Protein AF-A0A364Y5N5-F1 (afdb_monomer)

Radius of gyration: 13.75 Å; Cα contacts (8 Å, |Δi|>4): 29; chains: 1; bounding box: 38×22×31 Å

Nearest PDB structures (foldseek):
  7tzb-assembly1_B  TM=9.393E-01  e=1.580E+00  Homo sapiens
  2js5-assembly1_B  TM=6.817E-01  e=3.255E+00  Methylococcus capsulatus

pLDDT: mean 89.5, std 14.62, range [47.19, 98.44]

Sequence (59 aa):
MKPDSQALKASLQKRELELQRLIRQMKFDQLHQSTVYKNLELELDSVKTQLNQHVEDKR

Secondary structure (DSSP, 8-state):
----HHHHHHHHHHHHHHHHHHHHHHHHTT-TTSHHHHHHHHHHHHHHHHHHHHHHTT-

Mean predicted aligned error: 5.16 Å

Foldseek 3Di:
DPPDLVVVLVVLVVLLVVLVVVLVVCVVVVVCVPPVNVVSVVVNVVSVVVNVVSVVVVD

Structure (mmCIF, N/CA/C/O backbone):
data_AF-A0A364Y5N5-F1
#
_entry.id   AF-A0A364Y5N5-F1
#
loop_
_atom_site.group_PDB
_atom_site.id
_atom_site.type_symbol
_atom_site.label_atom_id
_atom_site.label_alt_id
_atom_site.label_comp_id
_atom_site.label_asym_id
_atom_site.label_entity_id
_atom_site.label_seq_id
_atom_site.pdbx_PDB_ins_code
_atom_site.Cartn_x
_atom_site.Cartn_y
_atom_site.Cartn_z
_atom_site.occupancy
_atom_site.B_iso_or_equiv
_atom_site.auth_seq_id
_atom_site.auth_comp_id
_atom_site.auth_asym_id
_atom_site.auth_atom_id
_atom_site.pdbx_PDB_model_num
ATOM 1 N N . MET A 1 1 ? 23.040 -9.356 -14.215 1.00 47.19 1 MET A N 1
ATOM 2 C CA . MET A 1 1 ? 21.979 -8.749 -15.047 1.00 47.19 1 MET A CA 1
ATOM 3 C C . MET A 1 1 ? 21.452 -7.534 -14.302 1.00 47.19 1 MET A C 1
ATOM 5 O O . MET A 1 1 ? 21.126 -7.683 -13.132 1.00 47.19 1 MET A O 1
ATOM 9 N N . LYS A 1 2 ? 21.450 -6.339 -14.907 1.00 55.53 2 LYS A N 1
ATOM 10 C CA . LYS A 1 2 ? 20.783 -5.174 -14.301 1.00 55.53 2 LYS A CA 1
ATOM 11 C C . LYS A 1 2 ? 19.270 -5.442 -14.346 1.00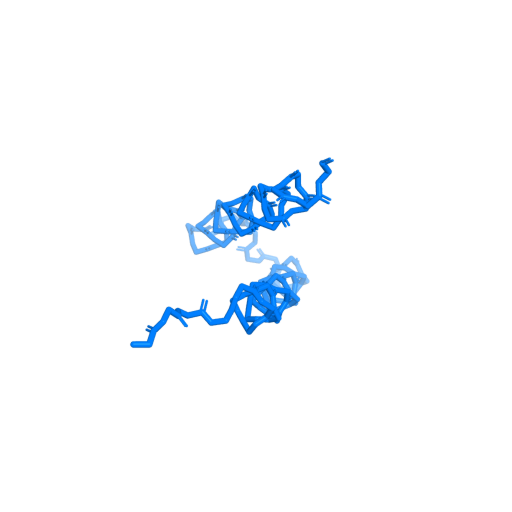 55.53 2 LYS A C 1
ATOM 13 O O . LYS A 1 2 ? 18.826 -5.945 -15.376 1.00 55.53 2 LYS A O 1
ATOM 18 N N . PRO A 1 3 ? 18.498 -5.189 -13.277 1.00 56.69 3 PRO A N 1
ATOM 19 C CA . PRO A 1 3 ? 17.048 -5.299 -13.360 1.00 56.69 3 PRO A CA 1
ATOM 20 C C . PRO A 1 3 ? 16.564 -4.360 -14.465 1.00 56.69 3 PRO A C 1
ATOM 22 O O . PRO A 1 3 ? 16.941 -3.187 -14.488 1.00 56.69 3 PRO A O 1
ATOM 25 N N . ASP A 1 4 ? 15.782 -4.887 -15.406 1.00 76.75 4 ASP A N 1
ATOM 26 C C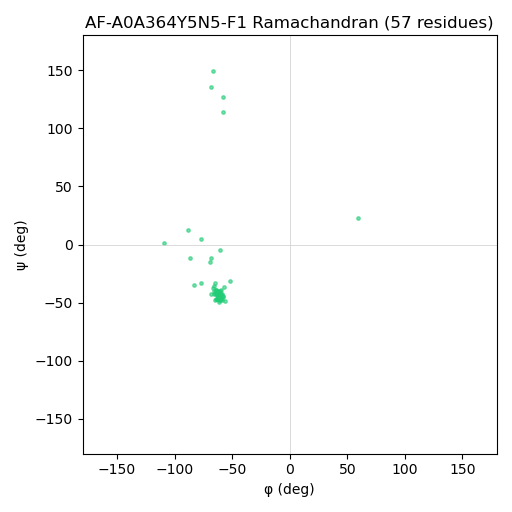A . ASP A 1 4 ? 15.197 -4.078 -16.467 1.00 76.75 4 ASP A CA 1
ATOM 27 C C . ASP A 1 4 ? 14.360 -2.975 -15.819 1.00 76.75 4 ASP A C 1
ATOM 29 O O . ASP A 1 4 ? 13.346 -3.240 -15.173 1.00 76.75 4 ASP A O 1
ATOM 33 N N . SER A 1 5 ? 14.781 -1.721 -15.987 1.00 78.31 5 SER A N 1
ATOM 34 C CA . SER A 1 5 ? 14.077 -0.540 -15.466 1.00 78.31 5 SER A CA 1
ATOM 35 C C . SER A 1 5 ? 12.595 -0.534 -15.880 1.00 78.31 5 SER A C 1
ATOM 37 O O . SER A 1 5 ? 11.723 -0.113 -15.121 1.00 78.31 5 SER A O 1
ATOM 39 N N . GLN A 1 6 ? 12.281 -1.091 -17.056 1.00 83.06 6 GLN A N 1
ATOM 40 C CA . GLN A 1 6 ? 10.905 -1.310 -17.509 1.00 83.06 6 GLN A CA 1
ATOM 41 C C . GLN A 1 6 ? 10.156 -2.374 -16.695 1.00 83.06 6 GLN A C 1
ATOM 43 O O . GLN A 1 6 ? 8.995 -2.153 -16.352 1.00 83.06 6 GLN A O 1
ATOM 48 N N . ALA A 1 7 ? 10.798 -3.495 -16.357 1.00 87.19 7 ALA A N 1
ATOM 49 C CA . ALA A 1 7 ? 10.198 -4.545 -15.535 1.00 87.19 7 ALA A CA 1
ATOM 50 C C . ALA A 1 7 ? 9.932 -4.050 -14.105 1.00 87.19 7 ALA A C 1
ATOM 52 O O . ALA A 1 7 ? 8.862 -4.306 -13.549 1.00 87.19 7 ALA A O 1
ATOM 53 N N . LEU A 1 8 ? 10.858 -3.267 -13.540 1.00 88.44 8 LEU A N 1
ATOM 54 C CA . LEU A 1 8 ? 10.673 -2.628 -12.236 1.00 88.44 8 LEU A CA 1
ATOM 55 C C . LEU A 1 8 ? 9.502 -1.634 -12.259 1.00 88.44 8 LEU A C 1
ATOM 57 O O . LEU A 1 8 ? 8.619 -1.709 -11.405 1.00 88.44 8 LEU A O 1
ATOM 61 N N . LYS A 1 9 ? 9.424 -0.770 -13.280 1.00 89.75 9 LYS A N 1
ATOM 62 C CA . LYS A 1 9 ? 8.295 0.158 -13.455 1.00 89.75 9 LYS A CA 1
ATOM 63 C C . LYS A 1 9 ? 6.954 -0.576 -13.561 1.00 89.75 9 LYS A C 1
ATOM 65 O O . LYS A 1 9 ? 5.998 -0.180 -12.899 1.00 89.75 9 LYS A O 1
ATOM 70 N N . ALA A 1 10 ? 6.880 -1.646 -14.353 1.00 92.19 10 ALA A N 1
ATOM 71 C CA . ALA A 1 10 ? 5.661 -2.444 -14.490 1.00 92.19 10 ALA A CA 1
ATOM 72 C C . ALA A 1 10 ? 5.246 -3.091 -13.156 1.00 92.19 10 ALA A C 1
ATOM 74 O O . ALA A 1 10 ? 4.065 -3.093 -12.805 1.00 92.19 10 ALA A O 1
ATOM 75 N N . SER A 1 11 ? 6.216 -3.584 -12.378 1.00 94.38 11 SER A N 1
ATOM 76 C CA . SER A 1 11 ? 5.969 -4.128 -11.039 1.00 94.38 11 SER A CA 1
ATOM 77 C C . SER A 1 11 ? 5.421 -3.066 -10.081 1.00 94.38 11 SER A C 1
ATOM 79 O O . SER A 1 11 ? 4.461 -3.329 -9.357 1.00 94.38 11 SER A O 1
ATOM 81 N N . LEU A 1 12 ? 5.987 -1.857 -10.100 1.00 95.00 12 LEU A N 1
ATOM 82 C CA . LEU A 1 12 ? 5.526 -0.745 -9.267 1.00 95.00 12 LEU A CA 1
ATOM 83 C C . LEU A 1 12 ? 4.107 -0.291 -9.645 1.00 95.00 12 LEU A C 1
ATOM 85 O O . LEU A 1 12 ? 3.283 -0.089 -8.760 1.00 95.00 12 LEU A O 1
ATOM 89 N N . GLN A 1 13 ? 3.780 -0.213 -10.939 1.00 95.88 13 GLN A N 1
ATOM 90 C CA . GLN A 1 13 ? 2.421 0.108 -11.404 1.00 95.88 13 GLN A CA 1
ATOM 91 C C . GLN A 1 13 ? 1.400 -0.947 -10.969 1.00 95.88 13 GLN A C 1
ATOM 93 O O . GLN A 1 13 ? 0.308 -0.615 -10.508 1.00 95.88 13 GLN A O 1
ATOM 98 N N . LYS A 1 14 ? 1.758 -2.232 -11.078 1.00 96.88 14 LYS A N 1
ATOM 99 C CA . LYS A 1 14 ? 0.908 -3.322 -10.589 1.00 96.88 14 LYS A CA 1
ATOM 100 C C . LYS A 1 14 ? 0.659 -3.177 -9.087 1.00 96.88 14 LYS A C 1
ATOM 102 O O . LYS A 1 14 ? -0.490 -3.256 -8.652 1.00 96.88 14 LYS A O 1
ATOM 107 N N . ARG A 1 15 ? 1.715 -2.915 -8.311 1.00 97.56 15 ARG A N 1
ATOM 108 C CA . ARG A 1 15 ? 1.611 -2.726 -6.861 1.00 97.56 15 ARG A CA 1
ATOM 109 C C . ARG A 1 15 ? 0.748 -1.517 -6.498 1.00 97.56 15 ARG A C 1
ATOM 111 O O . ARG A 1 15 ? -0.080 -1.620 -5.598 1.00 97.56 15 ARG A O 1
ATOM 118 N N . GLU A 1 16 ? 0.884 -0.406 -7.219 1.00 98.00 16 GLU A N 1
ATOM 119 C CA . GLU A 1 16 ? 0.051 0.785 -7.030 1.00 98.00 16 GLU A CA 1
ATOM 120 C C . GLU A 1 16 ? -1.443 0.451 -7.176 1.00 98.00 16 GLU A C 1
ATOM 122 O O . GLU A 1 16 ? -2.249 0.790 -6.307 1.00 98.00 16 GLU A O 1
ATOM 127 N N . LEU A 1 17 ? -1.819 -0.261 -8.243 1.00 98.25 17 LEU A N 1
ATOM 128 C CA . LEU A 1 17 ? -3.210 -0.646 -8.502 1.00 98.25 17 LEU A CA 1
ATOM 129 C C . LEU A 1 17 ? -3.767 -1.591 -7.429 1.00 98.25 17 LEU A C 1
ATOM 131 O O . LEU A 1 17 ? -4.928 -1.453 -7.029 1.00 98.25 17 LEU A O 1
ATOM 135 N N . GLU A 1 18 ? -2.953 -2.532 -6.947 1.00 98.25 18 GLU A N 1
ATOM 136 C CA . GLU A 1 18 ? -3.315 -3.430 -5.844 1.00 98.25 18 GLU A CA 1
ATOM 137 C C . GLU A 1 18 ? -3.588 -2.648 -4.555 1.00 98.25 18 GLU A C 1
ATOM 139 O O . GLU A 1 18 ? -4.650 -2.821 -3.949 1.00 98.25 18 GLU A O 1
ATOM 144 N N . LEU A 1 19 ? -2.682 -1.743 -4.172 1.00 98.38 19 LEU A N 1
ATOM 145 C CA . LEU A 1 19 ? -2.828 -0.904 -2.980 1.00 98.38 19 LEU A CA 1
ATOM 146 C C . LEU A 1 19 ? -4.071 -0.016 -3.069 1.00 98.38 19 LEU A C 1
ATOM 148 O O . LEU A 1 19 ? -4.874 0.023 -2.137 1.00 98.38 19 LEU A O 1
ATOM 152 N N . GLN A 1 20 ? -4.298 0.629 -4.217 1.00 98.44 20 GLN A N 1
ATOM 153 C CA . GLN A 1 20 ? -5.505 1.424 -4.445 1.00 98.44 20 GLN A CA 1
ATOM 154 C C . GLN A 1 20 ? -6.785 0.584 -4.331 1.00 98.44 20 GLN A C 1
ATOM 156 O O . GLN A 1 20 ? -7.788 1.058 -3.791 1.00 98.44 20 GLN A O 1
ATOM 161 N N . ARG A 1 21 ? -6.779 -0.658 -4.835 1.00 98.44 21 ARG A N 1
ATOM 162 C CA . ARG A 1 21 ? -7.923 -1.572 -4.714 1.00 98.44 21 ARG A CA 1
ATOM 163 C C . ARG A 1 21 ? -8.187 -1.939 -3.254 1.00 98.44 21 ARG A C 1
ATOM 165 O O . ARG A 1 21 ? -9.339 -1.841 -2.836 1.00 98.44 21 ARG A O 1
ATOM 172 N N . LEU A 1 22 ? -7.159 -2.316 -2.489 1.00 98.12 22 LEU A N 1
ATOM 173 C CA . LEU A 1 22 ? -7.306 -2.635 -1.063 1.00 98.12 22 LEU A CA 1
ATOM 174 C C . LEU A 1 22 ? -7.818 -1.433 -0.266 1.00 98.12 22 LEU A C 1
ATOM 176 O O . LEU A 1 22 ? -8.779 -1.566 0.482 1.00 98.12 22 LEU A O 1
ATOM 180 N N . ILE A 1 23 ? -7.230 -0.253 -0.468 1.00 98.31 23 ILE A N 1
ATOM 181 C CA . ILE A 1 23 ? -7.642 0.985 0.206 1.00 98.31 23 ILE A CA 1
ATOM 182 C C . ILE A 1 23 ? -9.116 1.297 -0.075 1.00 98.31 23 ILE A C 1
ATOM 184 O O . ILE A 1 23 ? -9.861 1.615 0.851 1.00 98.31 23 IL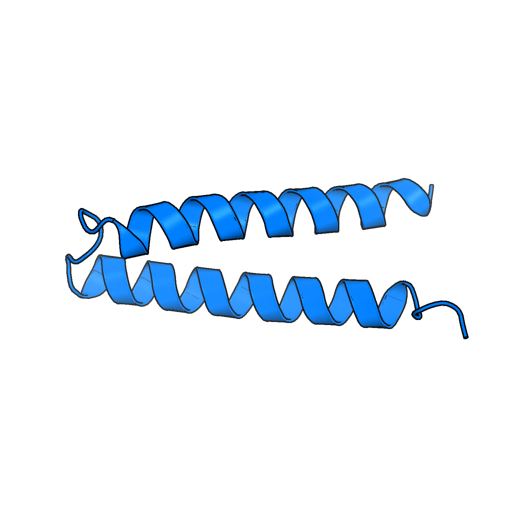E A O 1
ATOM 188 N N . ARG A 1 24 ? -9.569 1.173 -1.333 1.00 98.38 24 ARG A N 1
ATOM 189 C CA . ARG A 1 24 ? -10.987 1.368 -1.685 1.00 98.38 24 ARG A 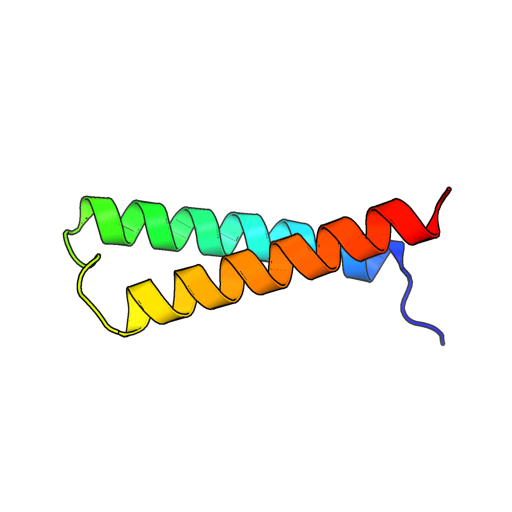CA 1
ATOM 190 C C . ARG A 1 24 ? -11.895 0.359 -0.987 1.00 98.38 24 ARG A C 1
ATOM 192 O O . ARG A 1 24 ? -12.927 0.765 -0.459 1.00 98.38 24 ARG A O 1
ATOM 199 N N . GLN A 1 25 ? -11.499 -0.913 -0.952 1.00 98.25 25 GLN A N 1
ATOM 200 C CA . GLN A 1 25 ? -12.254 -1.961 -0.265 1.00 98.25 25 GLN A CA 1
ATOM 201 C C . GLN A 1 25 ? -12.359 -1.668 1.238 1.00 98.25 25 GLN A C 1
ATOM 203 O O . GLN A 1 25 ? -13.452 -1.625 1.784 1.00 98.25 25 GLN A O 1
ATOM 208 N N . MET A 1 26 ? -11.246 -1.333 1.890 1.00 98.19 26 MET A N 1
ATOM 209 C CA . MET A 1 26 ? -11.235 -1.002 3.315 1.00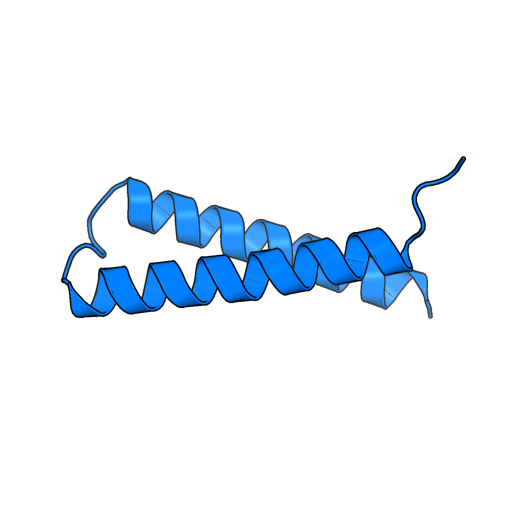 98.19 26 MET A CA 1
ATOM 210 C C . MET A 1 26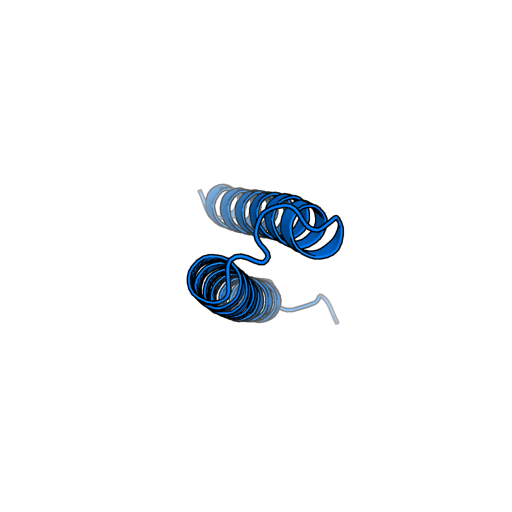 ? -12.031 0.265 3.646 1.00 98.19 26 MET A C 1
ATOM 212 O O . MET A 1 26 ? -12.623 0.341 4.720 1.00 98.19 26 MET A O 1
ATOM 216 N N . LYS A 1 27 ? -12.076 1.262 2.751 1.00 97.75 27 LYS A N 1
ATOM 217 C CA . LYS A 1 27 ? -12.973 2.419 2.916 1.00 97.75 27 LYS A CA 1
ATOM 218 C C . LYS A 1 27 ? -14.435 1.996 2.879 1.00 97.75 27 LYS A C 1
ATOM 220 O O . LYS A 1 27 ? -15.196 2.433 3.738 1.00 97.75 27 LYS A O 1
ATOM 225 N N . PHE A 1 28 ? -14.802 1.163 1.905 1.00 98.00 28 PHE A N 1
ATOM 226 C CA . PHE A 1 28 ? -16.155 0.628 1.772 1.00 98.00 28 PHE A CA 1
ATOM 227 C C . PHE A 1 28 ? -16.562 -0.176 3.015 1.00 98.00 28 PHE A C 1
ATOM 229 O O . PHE A 1 28 ? -17.637 0.045 3.561 1.00 98.00 28 PHE A O 1
ATOM 236 N N . ASP A 1 29 ? -15.646 -0.994 3.535 1.00 98.00 29 ASP A N 1
ATOM 237 C CA . ASP A 1 29 ? -15.837 -1.800 4.747 1.00 98.00 29 ASP A CA 1
ATOM 238 C C . ASP A 1 29 ? -15.711 -0.985 6.054 1.00 98.00 29 ASP A C 1
ATOM 240 O O . ASP A 1 29 ? -15.737 -1.548 7.145 1.00 98.00 29 ASP A O 1
ATOM 244 N N . GLN A 1 30 ? -15.545 0.341 5.969 1.00 97.62 30 GLN A N 1
ATOM 245 C CA . GLN A 1 30 ? -15.360 1.256 7.108 1.00 97.62 30 GLN A CA 1
ATOM 246 C C . GLN A 1 30 ? -14.133 0.953 7.996 1.00 97.62 30 GLN A C 1
ATOM 248 O O . GLN A 1 30 ? -14.029 1.430 9.123 1.00 97.62 30 GLN A O 1
ATOM 253 N N . LEU A 1 31 ? -13.130 0.253 7.463 1.00 97.50 31 LEU A N 1
ATOM 254 C CA . LEU A 1 31 ? -11.879 -0.112 8.144 1.00 97.50 31 LEU A CA 1
ATOM 255 C C . LEU A 1 31 ? -10.766 0.946 8.012 1.00 97.50 31 LEU A C 1
ATOM 257 O O . LEU A 1 31 ? -9.606 0.680 8.340 1.00 97.50 31 LEU A O 1
ATOM 261 N N . 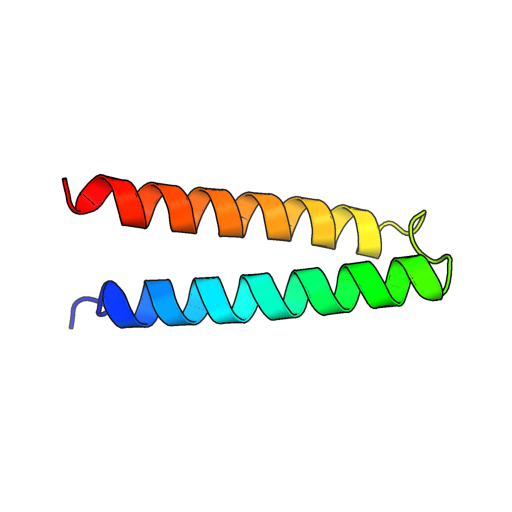HIS A 1 32 ? -11.089 2.155 7.548 1.00 95.06 32 HIS A N 1
ATOM 262 C CA . HIS A 1 32 ? -10.120 3.225 7.272 1.00 95.06 32 HIS A CA 1
ATOM 263 C C . HIS A 1 32 ? -9.439 3.811 8.525 1.00 95.06 32 HIS A C 1
ATOM 265 O O . HIS A 1 32 ? -8.454 4.535 8.427 1.00 95.06 32 HIS A O 1
ATOM 271 N N . GLN A 1 33 ? -9.931 3.489 9.722 1.00 95.88 33 GLN A N 1
ATOM 272 C CA . GLN A 1 33 ? -9.288 3.883 10.981 1.00 95.88 33 GLN A CA 1
ATOM 273 C C . GLN A 1 33 ? -8.217 2.886 11.445 1.00 95.88 33 GLN A C 1
ATOM 275 O O . GLN A 1 33 ? -7.448 3.189 12.360 1.00 95.88 33 GLN A O 1
ATOM 280 N N . SER A 1 34 ? -8.152 1.703 10.823 1.00 97.50 34 SER A N 1
ATOM 281 C CA . SER A 1 34 ? -7.204 0.661 11.207 1.00 97.50 34 SER A CA 1
ATOM 282 C C . SER A 1 34 ? -5.756 1.071 10.923 1.00 97.50 34 SER A C 1
ATOM 284 O O . SER A 1 34 ? -5.454 1.777 9.960 1.00 97.50 34 SER A O 1
ATOM 286 N N . THR A 1 35 ? -4.827 0.570 11.736 1.00 97.94 35 THR A N 1
ATOM 287 C CA . THR A 1 35 ? -3.384 0.723 11.492 1.00 97.94 35 THR A CA 1
ATOM 288 C C . THR A 1 35 ? -2.980 0.158 10.131 1.00 97.94 35 THR A C 1
ATOM 290 O O . THR A 1 35 ? -2.152 0.741 9.442 1.00 97.94 35 THR A O 1
ATOM 293 N N . VAL A 1 36 ? -3.608 -0.945 9.711 1.00 97.56 36 VAL A N 1
ATOM 294 C CA . VAL A 1 36 ? -3.364 -1.571 8.404 1.00 97.56 36 VAL A CA 1
ATOM 295 C C . VAL A 1 36 ? -3.685 -0.603 7.271 1.00 97.56 36 VAL A C 1
ATOM 297 O O . VAL A 1 36 ? -2.873 -0.440 6.368 1.00 97.56 36 VAL A O 1
ATOM 300 N N . TYR A 1 37 ? -4.823 0.087 7.343 1.00 98.12 37 TYR A N 1
ATOM 301 C CA . TYR A 1 37 ? -5.205 1.077 6.341 1.00 98.12 37 TYR A CA 1
ATOM 302 C C . TYR A 1 37 ? -4.168 2.205 6.223 1.00 98.12 37 TYR A C 1
ATOM 304 O O . TYR A 1 37 ? -3.712 2.502 5.122 1.00 98.12 37 TYR A O 1
ATOM 312 N N . LYS A 1 38 ? -3.728 2.768 7.356 1.00 98.12 38 LYS A N 1
ATOM 313 C CA . LYS A 1 38 ? -2.697 3.822 7.376 1.00 98.12 38 LYS A CA 1
ATOM 314 C C . LYS A 1 38 ? -1.372 3.337 6.783 1.00 98.12 38 LYS A C 1
ATOM 316 O O . LYS A 1 38 ? -0.732 4.061 6.030 1.00 98.12 38 LYS A O 1
ATOM 321 N N . ASN A 1 39 ? -0.977 2.097 7.077 1.00 98.31 39 ASN A N 1
ATOM 322 C CA . ASN A 1 39 ? 0.230 1.502 6.503 1.00 98.31 39 ASN A CA 1
ATOM 323 C C . ASN A 1 39 ? 0.120 1.341 4.980 1.00 98.31 39 ASN A C 1
ATOM 325 O O . ASN A 1 39 ? 1.089 1.604 4.274 1.00 98.31 39 ASN A O 1
ATOM 329 N N . LEU A 1 40 ? -1.054 0.953 4.470 1.00 98.12 40 LEU A N 1
ATOM 330 C CA . LEU A 1 40 ? -1.297 0.851 3.029 1.00 98.12 40 LEU A CA 1
ATOM 331 C C . LEU A 1 40 ? -1.246 2.221 2.339 1.00 98.12 40 LEU A C 1
ATOM 333 O O . LEU A 1 40 ? -0.760 2.304 1.214 1.00 98.12 40 LEU A O 1
ATOM 337 N N . GLU A 1 41 ? -1.714 3.289 2.993 1.00 98.25 41 GLU A N 1
ATOM 338 C CA . GLU A 1 41 ? -1.579 4.658 2.470 1.00 98.25 41 GLU A CA 1
ATOM 339 C C . GLU A 1 41 ? -0.110 5.084 2.371 1.00 98.25 41 GLU A C 1
ATOM 341 O O . GLU A 1 41 ? 0.320 5.552 1.318 1.00 98.25 41 GLU A O 1
ATOM 346 N N . LEU A 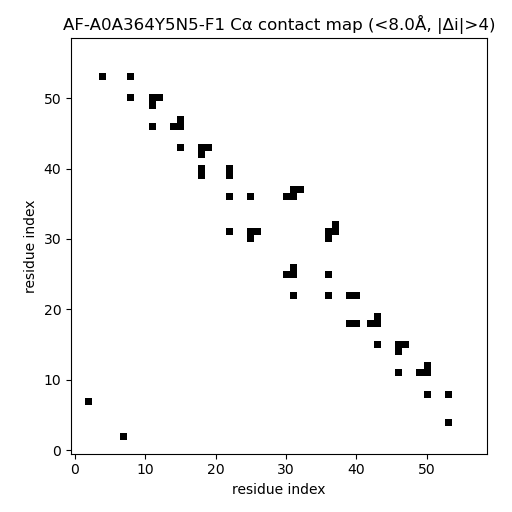1 42 ? 0.680 4.843 3.422 1.00 98.25 42 LEU A N 1
ATOM 347 C CA . LEU A 1 42 ? 2.118 5.129 3.413 1.00 98.25 42 LEU A CA 1
ATOM 348 C C . LEU A 1 42 ? 2.858 4.327 2.333 1.00 98.25 42 LEU A C 1
ATOM 350 O O . LEU A 1 42 ? 3.732 4.857 1.644 1.00 98.25 42 LEU A O 1
ATOM 354 N N . GLU A 1 43 ? 2.503 3.052 2.157 1.00 97.69 43 GLU A N 1
ATOM 355 C CA . GLU A 1 43 ? 3.080 2.218 1.104 1.00 97.69 43 GLU A CA 1
ATOM 356 C C . GLU A 1 43 ? 2.714 2.748 -0.290 1.00 97.69 43 GLU A C 1
ATOM 358 O O . GLU A 1 43 ? 3.578 2.833 -1.165 1.00 97.69 43 GLU A O 1
ATOM 363 N N . LEU A 1 44 ? 1.458 3.160 -0.494 1.00 98.19 44 LEU A N 1
ATOM 364 C CA . LEU A 1 44 ? 1.000 3.723 -1.763 1.00 98.19 44 LEU A CA 1
ATOM 365 C C . LEU A 1 44 ? 1.779 4.994 -2.125 1.00 98.19 44 LEU A C 1
ATOM 367 O O . LEU A 1 44 ? 2.190 5.148 -3.277 1.00 98.19 44 LEU A O 1
ATOM 371 N N . ASP A 1 45 ? 2.017 5.877 -1.158 1.00 97.88 45 ASP A N 1
ATOM 372 C CA . ASP A 1 45 ? 2.799 7.098 -1.373 1.00 97.88 45 ASP A CA 1
ATOM 373 C C . ASP A 1 45 ? 4.273 6.796 -1.682 1.00 97.88 45 ASP A C 1
ATOM 375 O O . ASP A 1 45 ? 4.869 7.426 -2.565 1.00 97.88 45 ASP A O 1
ATOM 379 N N . SER A 1 46 ? 4.854 5.777 -1.040 1.00 97.50 46 SER A N 1
ATOM 380 C CA . SER A 1 46 ? 6.204 5.304 -1.369 1.00 97.50 46 SER A CA 1
ATOM 381 C C . SER A 1 46 ? 6.290 4.781 -2.807 1.00 97.50 46 SER A C 1
ATOM 383 O O . SER A 1 46 ? 7.188 5.174 -3.555 1.00 97.50 46 SER A O 1
ATOM 385 N N . VAL A 1 47 ? 5.331 3.952 -3.233 1.00 96.56 47 VAL A N 1
ATOM 386 C CA . VAL A 1 47 ? 5.287 3.396 -4.597 1.00 96.56 47 VAL A CA 1
ATOM 387 C C . VAL A 1 47 ? 5.124 4.501 -5.641 1.00 96.56 47 VAL A C 1
ATOM 389 O O . VAL A 1 47 ? 5.828 4.494 -6.652 1.00 96.56 47 VAL A O 1
ATOM 392 N N . LYS A 1 48 ? 4.257 5.489 -5.395 1.00 95.75 48 LYS A N 1
ATOM 393 C CA . LYS A 1 48 ? 4.099 6.654 -6.282 1.00 95.75 48 LYS A CA 1
ATOM 394 C C . LYS A 1 48 ? 5.381 7.471 -6.397 1.00 95.75 48 LYS A C 1
ATOM 396 O O . LYS A 1 48 ? 5.744 7.887 -7.494 1.00 95.75 48 LYS A O 1
ATOM 401 N N . THR A 1 49 ? 6.088 7.665 -5.287 1.00 95.31 49 THR A N 1
ATOM 402 C CA . THR A 1 49 ? 7.373 8.377 -5.277 1.00 95.31 49 THR A CA 1
ATOM 403 C C . THR A 1 49 ? 8.413 7.645 -6.127 1.00 95.31 49 THR A C 1
ATOM 405 O O . THR A 1 49 ? 9.059 8.267 -6.970 1.00 95.31 49 THR A O 1
ATOM 408 N N . GLN A 1 50 ? 8.516 6.320 -5.985 1.00 93.12 50 GLN A N 1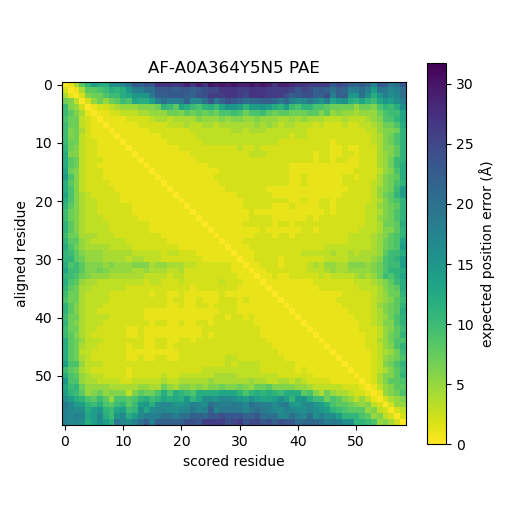
ATOM 409 C CA . GLN A 1 50 ? 9.412 5.490 -6.799 1.00 93.12 50 GLN A CA 1
ATOM 410 C C . GLN A 1 50 ? 9.035 5.520 -8.290 1.00 93.12 50 GLN A C 1
ATOM 412 O O . GLN A 1 50 ? 9.903 5.610 -9.157 1.00 93.12 50 GLN A O 1
ATOM 417 N N . LEU A 1 51 ? 7.736 5.493 -8.611 1.00 92.00 51 LEU A N 1
ATOM 418 C CA . LEU A 1 51 ? 7.256 5.627 -9.989 1.00 92.00 51 LEU A CA 1
ATOM 419 C C . LEU A 1 51 ? 7.621 6.979 -10.602 1.00 92.00 51 LEU A C 1
ATOM 421 O O . LEU A 1 51 ? 8.042 7.014 -11.758 1.00 92.00 51 LEU A O 1
ATOM 425 N N . ASN A 1 52 ? 7.487 8.067 -9.842 1.00 89.81 52 ASN A N 1
ATOM 426 C CA . ASN A 1 52 ? 7.841 9.410 -10.298 1.00 89.81 52 ASN A CA 1
ATOM 427 C C . ASN A 1 52 ? 9.350 9.543 -10.547 1.00 89.81 52 ASN A C 1
ATOM 429 O O . ASN A 1 52 ? 9.745 10.060 -11.589 1.00 89.81 52 ASN A O 1
ATOM 433 N N . GLN A 1 53 ? 10.188 8.998 -9.661 1.00 87.31 53 GLN A N 1
ATOM 434 C CA . GLN A 1 53 ? 11.646 8.966 -9.845 1.00 87.31 53 GLN A CA 1
ATOM 435 C C . GLN A 1 53 ? 12.037 8.221 -11.134 1.00 87.31 53 GLN A C 1
ATOM 437 O O . GLN A 1 53 ? 12.818 8.722 -11.936 1.00 87.31 53 GLN A O 1
ATOM 442 N N . HIS A 1 54 ? 11.387 7.090 -11.426 1.00 77.38 54 HIS A N 1
ATOM 443 C CA . HIS A 1 54 ? 11.594 6.358 -12.682 1.00 77.38 54 HIS A CA 1
ATOM 444 C C . HIS A 1 54 ? 11.070 7.061 -13.948 1.00 77.38 54 HIS A C 1
ATOM 446 O O . HIS A 1 54 ? 11.386 6.630 -15.063 1.00 77.38 54 HIS A O 1
ATOM 452 N N . VAL A 1 55 ? 10.224 8.085 -13.817 1.00 66.19 55 VAL A N 1
ATOM 453 C CA . VAL A 1 55 ? 9.781 8.916 -14.948 1.00 66.19 55 VAL A CA 1
ATOM 454 C C . VAL A 1 55 ? 10.804 10.012 -15.248 1.00 66.19 55 VAL A C 1
ATOM 456 O O . VAL A 1 55 ? 11.006 10.320 -16.423 1.00 66.19 55 VAL A O 1
ATOM 459 N N . GLU A 1 56 ? 11.467 10.556 -14.226 1.00 60.50 56 GLU A N 1
ATOM 460 C CA . GLU A 1 56 ? 12.456 11.632 -14.381 1.00 60.50 56 GLU A CA 1
ATOM 461 C C . GLU A 1 56 ? 13.808 11.135 -14.911 1.00 60.50 56 GLU A C 1
ATOM 463 O O . GLU A 1 56 ? 14.393 11.811 -15.749 1.00 60.50 56 GLU A O 1
ATOM 468 N N . ASP A 1 57 ? 14.231 9.910 -14.575 1.00 57.78 57 ASP A N 1
ATOM 469 C CA . ASP A 1 57 ? 15.469 9.281 -15.090 1.00 57.78 57 ASP A CA 1
ATOM 470 C C . ASP A 1 57 ? 15.510 9.088 -16.627 1.00 57.78 57 ASP A C 1
ATOM 472 O O . ASP A 1 57 ? 16.498 8.601 -17.181 1.00 57.78 57 ASP A O 1
ATOM 476 N N . LYS A 1 58 ? 14.420 9.406 -17.338 1.00 51.00 58 LYS A N 1
ATOM 477 C CA . LYS A 1 58 ? 14.296 9.283 -18.800 1.00 51.00 58 LYS A CA 1
ATOM 478 C C . LYS A 1 58 ? 14.272 10.619 -19.553 1.00 51.00 58 LYS A C 1
ATOM 480 O O . LYS A 1 58 ? 14.080 10.584 -20.770 1.00 51.00 58 LYS A O 1
ATOM 485 N N . ARG A 1 59 ? 14.394 11.758 -18.866 1.00 48.50 59 ARG A N 1
ATOM 486 C CA . ARG A 1 59 ? 14.501 13.091 -19.485 1.00 48.50 59 ARG A CA 1
ATOM 487 C C . ARG A 1 59 ? 15.953 13.532 -19.577 1.00 48.50 59 ARG A C 1
ATOM 489 O O . ARG A 1 59 ? 16.269 14.172 -20.601 1.00 48.50 59 ARG A O 1
#

Organism: NCBI:txid2059302

Solvent-accessible surface area (backbone atoms only — not comparable to full-atom values): 3402 Å² total; per-residue (Å²): 130,80,79,54,67,66,60,53,50,52,52,44,54,54,50,44,55,52,42,52,49,51,53,52,49,33,49,74,71,67,43,60,83,39,70,67,44,53,51,47,52,54,49,41,53,52,44,49,52,53,52,52,53,66,56,57,81,75,115